Protein AF-A0A835Q7T2-F1 (afdb_monomer_lite)

Secondary structure (DSSP, 8-state):
-----EEPTTT--EE-TT-SEEEE-TTS-EEEESSHHHHHHHHTT--GGG-TTSHHHHHHTT-S---S------S------GGGGGTTTS--------S-----PPP-PPP----------

Structure (mmCIF, N/CA/C/O backbone):
data_AF-A0A835Q7T2-F1
#
_entry.id   AF-A0A835Q7T2-F1
#
loop_
_atom_site.group_PDB
_atom_site.id
_atom_site.type_symbol
_atom_site.label_atom_id
_atom_site.label_alt_id
_atom_site.label_comp_id
_atom_site.label_asym_id
_atom_site.label_entity_id
_atom_site.label_seq_id
_atom_site.pdbx_PDB_ins_code
_atom_site.Cartn_x
_atom_site.Cartn_y
_atom_site.Cartn_z
_atom_site.occupancy
_atom_site.B_iso_or_equiv
_atom_site.auth_seq_id
_atom_site.auth_comp_id
_atom_site.auth_asym_id
_atom_site.auth_atom_id
_atom_site.pdbx_PDB_model_num
ATOM 1 N N . MET A 1 1 ? -6.163 -24.315 11.183 1.00 66.75 1 MET A N 1
ATOM 2 C CA . MET A 1 1 ? -6.735 -23.189 10.407 1.00 66.75 1 MET A CA 1
ATOM 3 C C . MET A 1 1 ? -5.592 -22.471 9.699 1.00 66.75 1 MET A C 1
ATOM 5 O O . MET A 1 1 ? -4.687 -22.009 10.379 1.00 66.75 1 MET A O 1
ATOM 9 N N . VAL A 1 2 ? -5.568 -22.438 8.363 1.00 75.06 2 VAL A N 1
ATOM 10 C CA . VAL A 1 2 ? -4.494 -21.768 7.602 1.00 75.06 2 VAL A CA 1
ATOM 11 C C . VAL A 1 2 ? -4.802 -20.273 7.515 1.00 75.06 2 VAL A C 1
ATOM 13 O O . VAL A 1 2 ? -5.817 -19.879 6.941 1.00 75.06 2 VAL A O 1
ATOM 16 N N . LEU A 1 3 ? -3.939 -19.436 8.095 1.00 83.50 3 LEU A N 1
ATOM 17 C CA . LEU A 1 3 ? -4.095 -17.982 8.066 1.00 83.50 3 LEU A CA 1
ATOM 18 C C . LEU A 1 3 ? -3.573 -17.429 6.734 1.00 83.50 3 LEU A C 1
ATOM 20 O O . LEU A 1 3 ? -2.366 -17.346 6.507 1.00 83.50 3 LEU A O 1
ATOM 24 N N . LYS A 1 4 ? -4.494 -17.032 5.850 1.00 86.06 4 LYS A N 1
ATOM 25 C CA . LYS A 1 4 ? -4.160 -16.317 4.611 1.00 86.06 4 LYS A CA 1
ATOM 26 C C . LYS A 1 4 ? -3.584 -14.944 4.964 1.00 86.06 4 LYS A C 1
ATOM 28 O O . LYS A 1 4 ? -4.219 -14.165 5.672 1.00 86.06 4 LYS A O 1
ATOM 33 N N . THR A 1 5 ? -2.366 -14.674 4.500 1.00 91.75 5 THR A N 1
ATOM 34 C CA . THR A 1 5 ? -1.688 -13.385 4.681 1.00 91.75 5 THR A CA 1
ATOM 35 C C . THR A 1 5 ? -1.693 -12.614 3.373 1.00 91.75 5 THR A C 1
ATOM 37 O O . THR A 1 5 ? -1.279 -13.124 2.336 1.00 91.75 5 THR A O 1
ATOM 40 N N . GLU A 1 6 ? -2.147 -11.368 3.440 1.00 92.50 6 GLU A N 1
ATOM 41 C CA . GLU A 1 6 ? -2.195 -10.465 2.292 1.00 92.50 6 GLU A CA 1
ATOM 42 C C . GLU A 1 6 ? -0.924 -9.614 2.237 1.00 92.50 6 GLU A C 1
ATOM 44 O O . GLU A 1 6 ? -0.258 -9.403 3.250 1.00 92.50 6 GLU A O 1
ATOM 49 N N . LEU A 1 7 ? -0.573 -9.079 1.070 1.00 94.19 7 LEU A N 1
ATOM 50 C CA . LEU A 1 7 ? 0.571 -8.174 0.936 1.00 94.19 7 LEU A CA 1
ATOM 51 C C . LEU A 1 7 ? 0.117 -6.720 0.819 1.00 94.19 7 LEU A C 1
ATOM 53 O O . LEU A 1 7 ? -0.799 -6.376 0.073 1.00 94.19 7 LEU A O 1
ATOM 57 N N . CYS A 1 8 ? 0.812 -5.832 1.526 1.00 94.69 8 CYS A N 1
ATOM 58 C CA . CYS A 1 8 ? 0.636 -4.395 1.379 1.00 94.69 8 CYS A CA 1
ATOM 59 C C . CYS A 1 8 ? 1.084 -3.944 -0.014 1.00 94.69 8 CYS A C 1
ATOM 61 O O . CYS A 1 8 ? 2.247 -4.128 -0.381 1.00 94.69 8 CYS A O 1
ATOM 63 N N . ARG A 1 9 ? 0.210 -3.251 -0.752 1.00 93.81 9 ARG A N 1
ATOM 64 C CA . ARG A 1 9 ? 0.517 -2.783 -2.115 1.00 93.81 9 ARG A CA 1
ATOM 65 C C . ARG A 1 9 ? 1.657 -1.760 -2.162 1.00 93.81 9 ARG A C 1
ATOM 67 O O . ARG A 1 9 ? 2.373 -1.696 -3.154 1.00 93.81 9 ARG A O 1
ATOM 74 N N . PHE A 1 10 ? 1.810 -0.943 -1.117 1.00 95.12 10 PHE A N 1
ATOM 75 C CA . PHE A 1 10 ? 2.810 0.131 -1.085 1.00 95.12 10 PHE A CA 1
ATOM 76 C C . PHE A 1 10 ? 4.169 -0.340 -0.556 1.00 95.12 10 PHE A C 1
ATOM 78 O O . PHE A 1 10 ? 5.197 -0.114 -1.187 1.00 95.12 10 PHE A O 1
ATOM 85 N N . SER A 1 11 ? 4.185 -0.983 0.616 1.00 92.69 11 SER A N 1
ATOM 86 C CA . SER A 1 11 ? 5.429 -1.365 1.295 1.00 92.69 11 SER A CA 1
ATOM 87 C C . SER A 1 11 ? 5.929 -2.764 0.937 1.00 92.69 11 SER A C 1
ATOM 89 O O . SER A 1 11 ? 7.119 -3.021 1.101 1.00 92.69 11 SER A O 1
ATOM 91 N N . GLY A 1 12 ? 5.050 -3.659 0.473 1.00 92.19 12 GLY A N 1
ATOM 92 C CA . GLY A 1 12 ? 5.357 -5.080 0.277 1.00 92.19 12 GLY A CA 1
ATOM 93 C C . GLY A 1 12 ? 5.408 -5.904 1.571 1.00 92.19 12 GLY A C 1
ATOM 94 O O . GLY A 1 12 ? 5.859 -7.042 1.542 1.00 92.19 12 GLY A O 1
ATOM 95 N N . ALA A 1 13 ? 4.970 -5.348 2.706 1.00 92.56 13 ALA A N 1
ATOM 96 C CA . ALA A 1 13 ? 4.907 -6.064 3.983 1.00 92.56 13 ALA A CA 1
ATOM 97 C C . ALA A 1 13 ? 3.718 -7.042 4.039 1.00 92.56 13 ALA A C 1
ATOM 99 O O . ALA A 1 13 ? 2.657 -6.746 3.484 1.00 92.56 13 ALA A O 1
ATOM 100 N N . LYS A 1 14 ? 3.877 -8.163 4.754 1.00 93.62 14 LYS A N 1
ATOM 101 C CA . LYS A 1 14 ? 2.795 -9.122 5.035 1.00 93.62 14 LYS A CA 1
ATOM 102 C C . LYS A 1 14 ? 1.789 -8.525 6.026 1.00 93.62 14 LYS A C 1
ATOM 104 O O . LYS A 1 14 ? 2.179 -7.913 7.019 1.00 93.62 14 LYS A O 1
ATOM 109 N N . ILE A 1 15 ? 0.504 -8.706 5.748 1.00 95.19 15 ILE A N 1
ATOM 110 C CA . ILE A 1 15 ? -0.639 -8.248 6.534 1.00 95.19 15 ILE A CA 1
ATOM 111 C C . ILE A 1 15 ? -1.380 -9.487 7.031 1.00 95.19 15 ILE A C 1
ATOM 113 O O . ILE A 1 15 ? -1.873 -10.296 6.245 1.00 95.19 15 ILE A O 1
ATOM 117 N N . TYR A 1 16 ? -1.447 -9.619 8.350 1.00 92.75 16 TYR A N 1
ATOM 118 C CA . TYR A 1 16 ? -2.231 -10.649 9.022 1.00 92.75 16 TYR A CA 1
ATOM 119 C C . TYR A 1 16 ? -3.709 -10.239 9.107 1.00 92.75 16 TYR A C 1
ATOM 121 O O . TYR A 1 16 ? -4.010 -9.039 9.099 1.00 92.75 16 TYR A O 1
ATOM 129 N N . PRO A 1 17 ? -4.643 -11.204 9.194 1.00 93.06 17 PRO A N 1
ATOM 130 C CA . PRO A 1 17 ? -6.060 -10.895 9.364 1.00 93.06 17 PRO A CA 1
ATOM 131 C C . PRO A 1 17 ? -6.291 -9.998 10.592 1.00 93.06 17 PRO A C 1
ATOM 133 O O . PRO A 1 17 ? -5.603 -10.115 11.604 1.00 93.06 17 PRO A O 1
ATOM 136 N N . GLY A 1 18 ? -7.232 -9.055 10.480 1.00 91.00 18 GLY A N 1
ATOM 137 C CA . GLY A 1 18 ? -7.507 -8.058 11.525 1.00 91.00 18 GLY A CA 1
ATOM 138 C C . GLY A 1 18 ? -6.503 -6.897 11.597 1.00 91.00 18 GLY A C 1
ATOM 139 O O . GLY A 1 18 ? -6.604 -6.055 12.490 1.00 91.00 18 GLY A O 1
ATOM 140 N N . LYS A 1 19 ? -5.535 -6.817 10.674 1.00 91.56 19 LYS A N 1
ATOM 141 C CA . LYS A 1 19 ? -4.601 -5.688 10.552 1.00 91.56 19 LYS A CA 1
ATOM 142 C C . LYS A 1 19 ? -4.714 -4.999 9.193 1.00 91.56 19 LYS A C 1
ATOM 144 O O . LYS A 1 19 ? -5.144 -5.580 8.202 1.00 91.56 19 LYS A O 1
ATOM 149 N N . GLY A 1 20 ? -4.251 -3.751 9.156 1.00 93.19 20 GLY A N 1
ATOM 150 C CA . GLY A 1 20 ? -4.195 -2.942 7.945 1.00 93.19 20 GLY A CA 1
ATOM 151 C C . GLY A 1 20 ? -5.490 -2.199 7.627 1.00 93.19 20 GLY A C 1
ATOM 152 O O . GLY A 1 20 ? -6.434 -2.167 8.410 1.00 93.19 20 GLY A O 1
ATOM 153 N N . ILE A 1 21 ? -5.496 -1.538 6.471 1.00 94.06 21 ILE A N 1
ATOM 154 C CA . ILE A 1 21 ? -6.597 -0.710 5.978 1.00 94.06 21 ILE A CA 1
ATOM 155 C C . ILE A 1 21 ? -6.864 -1.109 4.529 1.00 94.06 21 ILE A C 1
ATOM 157 O O . ILE A 1 21 ? -5.934 -1.165 3.719 1.00 94.06 21 ILE A O 1
ATOM 161 N N . ARG A 1 22 ? -8.134 -1.351 4.199 1.00 94.25 22 ARG A N 1
ATOM 162 C CA . ARG A 1 22 ? -8.591 -1.606 2.833 1.00 94.25 22 ARG A CA 1
ATOM 163 C C . ARG A 1 22 ? -9.145 -0.313 2.241 1.00 94.25 22 ARG A C 1
ATOM 165 O O . ARG A 1 22 ? -10.034 0.302 2.818 1.00 94.25 22 ARG A O 1
ATOM 172 N N . PHE A 1 23 ? -8.606 0.101 1.104 1.00 95.06 23 PHE A N 1
ATOM 173 C CA . PHE A 1 23 ? -9.070 1.260 0.350 1.00 95.06 23 PHE A CA 1
ATOM 174 C C . PHE A 1 23 ? -9.569 0.796 -1.015 1.00 95.06 23 PHE A C 1
ATOM 176 O O . PHE A 1 23 ? -8.832 0.135 -1.742 1.00 95.06 23 PHE A O 1
ATOM 183 N N . VAL A 1 24 ? -10.807 1.138 -1.357 1.00 95.19 24 VAL A N 1
ATOM 184 C CA . VAL A 1 24 ? -11.399 0.835 -2.663 1.00 95.19 24 VAL A CA 1
ATOM 185 C C . VAL A 1 24 ? -11.429 2.126 -3.468 1.00 95.19 24 VAL A C 1
ATOM 187 O O . VAL A 1 24 ? -11.944 3.141 -3.000 1.00 95.19 24 VAL A O 1
ATOM 190 N N . ARG A 1 25 ? -10.824 2.106 -4.654 1.00 94.50 25 ARG A N 1
ATOM 191 C CA . ARG A 1 25 ? -10.905 3.214 -5.613 1.00 94.50 25 ARG A CA 1
ATOM 192 C C . ARG A 1 25 ? -12.174 3.057 -6.462 1.00 94.50 25 ARG A C 1
ATOM 194 O O . ARG A 1 25 ? -12.648 1.940 -6.626 1.00 94.50 25 ARG A O 1
ATOM 201 N N . GLY A 1 26 ? -12.681 4.155 -7.032 1.00 95.44 26 GLY A N 1
ATOM 202 C CA . GLY A 1 26 ? -13.834 4.144 -7.948 1.00 95.44 26 GLY A CA 1
ATOM 203 C C . GLY A 1 26 ? -13.707 3.142 -9.102 1.00 95.44 26 GLY A C 1
ATOM 204 O O . GLY A 1 26 ? -14.691 2.522 -9.475 1.00 95.44 26 GLY A O 1
ATOM 205 N N . ASP A 1 27 ? -12.483 2.863 -9.556 1.00 95.50 27 ASP A N 1
ATOM 206 C CA . ASP A 1 27 ? -12.180 1.853 -10.582 1.00 95.50 27 ASP A CA 1
ATOM 207 C C . ASP A 1 27 ? -12.331 0.394 -10.089 1.00 95.50 27 ASP A C 1
ATOM 209 O O . ASP A 1 27 ? -11.721 -0.517 -10.647 1.00 95.50 27 ASP A O 1
ATOM 213 N N . SER A 1 28 ? -13.051 0.149 -8.987 1.00 93.81 28 SER A N 1
ATOM 214 C CA . SER A 1 28 ? -13.182 -1.133 -8.264 1.00 93.81 28 SER A CA 1
ATOM 215 C C . SER A 1 28 ? -11.871 -1.752 -7.747 1.00 93.81 28 SER A C 1
ATOM 217 O O . SER A 1 28 ? -11.864 -2.830 -7.151 1.00 93.81 28 SER A O 1
ATOM 219 N N . GLN A 1 29 ? 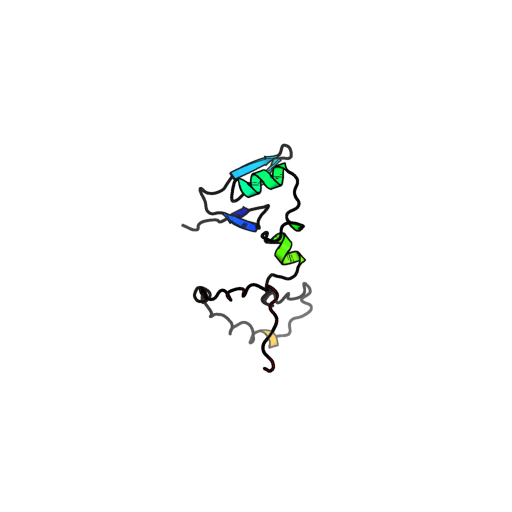-10.738 -1.064 -7.909 1.00 94.44 29 GLN A N 1
ATOM 220 C CA . GLN A 1 29 ? -9.446 -1.562 -7.453 1.00 94.44 29 GLN A CA 1
ATOM 221 C C . GLN A 1 29 ? -9.328 -1.503 -5.930 1.00 94.44 29 GLN A C 1
ATOM 223 O O . GLN A 1 29 ? -9.450 -0.440 -5.312 1.00 94.44 29 GLN A O 1
ATOM 228 N N . VAL A 1 30 ? -9.022 -2.657 -5.335 1.00 94.50 30 VAL A N 1
ATOM 229 C CA . VAL A 1 30 ? -8.820 -2.811 -3.894 1.00 94.50 30 VAL A CA 1
ATOM 230 C C . VAL A 1 30 ? -7.338 -2.700 -3.552 1.00 94.50 30 VAL A C 1
ATOM 232 O O . VAL A 1 30 ? -6.501 -3.486 -3.997 1.00 94.50 30 VAL A O 1
ATOM 235 N N . PHE A 1 31 ? -7.013 -1.735 -2.702 1.00 94.81 31 PHE A N 1
ATOM 236 C CA . PHE A 1 31 ? -5.679 -1.501 -2.173 1.00 94.81 31 PHE A CA 1
ATOM 237 C C . PHE A 1 31 ? -5.628 -1.890 -0.697 1.00 94.81 31 PHE A C 1
ATOM 239 O O . PHE A 1 31 ? -6.373 -1.356 0.125 1.00 94.81 31 PHE A O 1
ATOM 246 N N . LEU A 1 32 ? -4.720 -2.802 -0.352 1.00 95.12 32 LEU A N 1
ATOM 247 C CA . LEU A 1 32 ? -4.427 -3.162 1.033 1.00 95.12 32 LEU A CA 1
ATOM 248 C C . LEU A 1 32 ? -3.176 -2.427 1.514 1.00 95.12 32 LEU A C 1
ATOM 250 O O . LEU A 1 32 ? -2.116 -2.483 0.879 1.00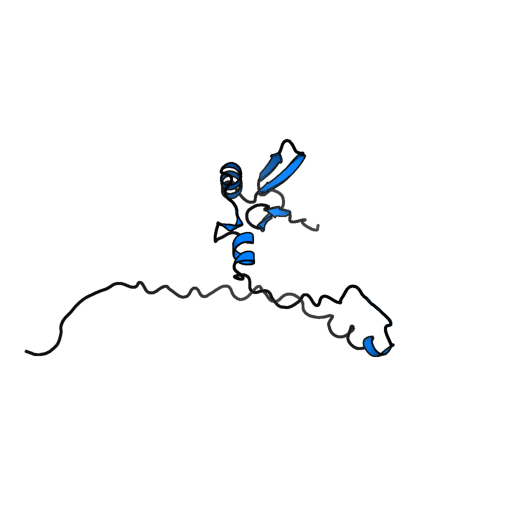 95.12 32 LEU A O 1
ATOM 254 N N . PHE A 1 33 ? -3.298 -1.752 2.654 1.00 96.38 33 PHE A N 1
ATOM 255 C CA . PHE A 1 33 ? -2.209 -1.037 3.311 1.00 96.38 33 PHE A CA 1
ATOM 256 C C . PHE A 1 33 ? -1.936 -1.620 4.694 1.00 96.38 33 PHE A C 1
ATOM 258 O O . PHE A 1 33 ? -2.861 -1.831 5.468 1.00 96.38 33 PHE A O 1
ATOM 265 N N . ALA A 1 34 ? -0.661 -1.813 5.040 1.00 94.88 34 ALA A N 1
ATOM 266 C CA . ALA A 1 34 ? -0.276 -2.313 6.361 1.00 94.88 34 ALA A CA 1
ATOM 267 C C . ALA A 1 34 ? -0.487 -1.276 7.481 1.00 94.88 34 ALA A C 1
ATOM 269 O O . ALA A 1 34 ? -0.831 -1.643 8.599 1.00 94.88 34 ALA A O 1
ATOM 270 N N . SER A 1 35 ? -0.292 0.021 7.201 1.00 93.69 35 SER A N 1
ATOM 271 C CA . SER A 1 35 ? -0.485 1.095 8.186 1.00 93.69 35 SER A CA 1
ATOM 272 C C . SER A 1 35 ? -0.970 2.406 7.565 1.00 93.69 35 SER A C 1
ATOM 274 O O . SER A 1 35 ? -0.909 2.604 6.344 1.00 93.69 35 SER A O 1
ATOM 276 N N . SER A 1 36 ? -1.388 3.340 8.424 1.00 94.81 36 SER A N 1
ATOM 277 C CA . SER A 1 36 ? -1.776 4.708 8.054 1.00 94.81 36 SER A CA 1
ATOM 278 C C . SER A 1 36 ? -0.665 5.472 7.323 1.00 94.81 36 SER A C 1
ATOM 280 O O . SER A 1 36 ? -0.959 6.245 6.411 1.00 94.81 36 SER A O 1
ATOM 282 N N . LYS A 1 37 ? 0.614 5.199 7.630 1.00 94.50 37 LYS A N 1
ATOM 283 C CA . LYS A 1 37 ? 1.777 5.765 6.917 1.00 94.50 37 LYS A CA 1
ATOM 284 C C . LYS A 1 37 ? 1.727 5.439 5.423 1.00 94.50 37 LYS A C 1
ATOM 286 O O . LYS A 1 37 ? 1.914 6.325 4.592 1.00 94.50 37 LYS A O 1
ATOM 291 N N . CYS A 1 38 ? 1.430 4.183 5.085 1.00 95.50 38 CYS A N 1
ATOM 292 C CA . CYS A 1 38 ? 1.335 3.728 3.696 1.00 95.50 38 CYS A CA 1
ATOM 293 C C . CYS A 1 38 ? 0.143 4.374 2.977 1.00 95.50 38 CYS A C 1
ATOM 295 O O . CYS A 1 38 ? 0.289 4.839 1.848 1.00 95.50 38 CYS A O 1
ATOM 297 N N . LYS A 1 39 ? -1.009 4.461 3.659 1.00 95.44 39 LYS A N 1
ATOM 298 C CA . LYS A 1 39 ? -2.210 5.129 3.135 1.00 95.44 39 LYS A CA 1
ATOM 299 C C . LYS A 1 39 ? -1.928 6.603 2.815 1.00 95.44 39 LYS A C 1
ATOM 301 O O . LYS A 1 39 ? -2.245 7.071 1.726 1.00 95.44 39 LYS A O 1
ATOM 306 N N . ARG A 1 40 ? -1.280 7.330 3.734 1.00 96.31 40 ARG A N 1
ATOM 307 C CA . ARG A 1 40 ? -0.938 8.750 3.550 1.00 96.31 40 ARG A CA 1
ATOM 308 C C . ARG A 1 40 ? -0.025 8.971 2.345 1.00 96.31 40 ARG A C 1
ATOM 310 O O . ARG A 1 40 ? -0.309 9.825 1.517 1.00 96.31 40 ARG A O 1
ATOM 317 N N . TYR A 1 41 ? 1.039 8.181 2.205 1.00 96.19 41 TYR A N 1
ATOM 318 C CA . TYR A 1 41 ? 1.936 8.304 1.051 1.00 96.19 41 TYR A CA 1
ATOM 319 C C . TYR A 1 41 ? 1.253 8.001 -0.284 1.00 96.19 41 TYR A C 1
ATOM 321 O O . TYR A 1 41 ? 1.564 8.652 -1.281 1.00 96.19 41 TYR A O 1
ATOM 329 N N . PHE A 1 42 ? 0.305 7.063 -0.294 1.00 95.06 42 PHE A N 1
ATOM 330 C CA . PHE A 1 42 ? -0.494 6.763 -1.476 1.00 95.06 42 PHE A CA 1
ATOM 331 C C . PHE A 1 42 ? -1.382 7.943 -1.894 1.00 95.06 42 PHE A C 1
ATOM 333 O O . PHE A 1 42 ? -1.391 8.303 -3.070 1.00 95.06 42 PHE A O 1
ATOM 340 N N . HIS A 1 43 ? -2.067 8.597 -0.948 1.00 93.94 43 HIS A N 1
ATOM 341 C CA . HIS A 1 43 ? -2.857 9.800 -1.248 1.00 93.94 43 HIS A CA 1
ATOM 342 C C . HIS A 1 43 ? -1.983 10.979 -1.688 1.00 93.94 43 HIS A C 1
ATOM 344 O O . HIS A 1 43 ? -2.351 11.693 -2.618 1.00 93.94 43 HIS A O 1
ATOM 350 N N . ASN A 1 44 ? -0.783 11.109 -1.117 1.00 96.06 44 ASN A N 1
ATOM 351 C CA . ASN A 1 44 ? 0.211 12.102 -1.532 1.00 96.06 44 ASN A CA 1
ATOM 352 C C . ASN A 1 44 ? 0.885 11.762 -2.877 1.00 96.06 44 ASN A C 1
ATOM 354 O O . ASN A 1 44 ? 1.813 12.455 -3.288 1.00 96.06 44 ASN A O 1
ATOM 358 N N . ARG A 1 45 ? 0.459 10.683 -3.553 1.00 94.00 45 ARG A N 1
ATOM 359 C CA . ARG A 1 45 ? 0.965 10.234 -4.863 1.00 94.00 45 ARG A CA 1
ATOM 360 C C . ARG A 1 45 ? 2.480 9.996 -4.892 1.00 94.00 45 ARG A C 1
ATOM 362 O O . ARG A 1 45 ? 3.114 10.079 -5.946 1.00 94.00 45 ARG A O 1
ATOM 369 N N . LEU A 1 46 ? 3.071 9.656 -3.747 1.00 96.06 46 LEU A N 1
ATOM 370 C CA . LEU A 1 46 ? 4.482 9.299 -3.680 1.00 96.06 46 LEU A CA 1
ATOM 371 C C . LEU A 1 46 ? 4.696 7.917 -4.293 1.00 96.06 46 LEU A C 1
ATOM 373 O O . LEU A 1 46 ? 3.960 6.970 -4.023 1.00 96.06 46 LEU A O 1
ATOM 377 N N . LYS A 1 47 ? 5.733 7.790 -5.120 1.00 94.19 47 LYS A N 1
ATOM 378 C CA . LYS A 1 47 ? 6.068 6.521 -5.770 1.00 94.19 47 LYS A CA 1
ATOM 379 C C . LYS A 1 47 ? 6.906 5.663 -4.812 1.00 94.19 47 LYS A C 1
ATOM 381 O O . LYS A 1 47 ? 7.961 6.135 -4.391 1.00 94.19 47 LYS A O 1
ATOM 386 N N . PRO A 1 48 ? 6.523 4.405 -4.512 1.00 95.00 48 PRO A N 1
ATOM 387 C CA . PRO A 1 48 ? 7.277 3.544 -3.592 1.00 95.00 48 PRO A CA 1
ATOM 388 C C . PRO A 1 48 ? 8.713 3.288 -4.081 1.00 95.00 48 PRO A C 1
ATOM 390 O O . PRO A 1 48 ? 9.630 3.237 -3.275 1.00 95.00 48 PRO A O 1
ATOM 393 N N . ALA A 1 49 ? 8.927 3.282 -5.401 1.00 93.12 49 ALA A N 1
ATOM 394 C CA . ALA A 1 49 ? 10.236 3.220 -6.061 1.00 93.12 49 ALA A CA 1
ATOM 395 C C . ALA A 1 49 ? 11.243 4.303 -5.627 1.00 93.12 49 ALA A C 1
ATOM 397 O O . ALA A 1 49 ? 12.438 4.129 -5.820 1.00 93.12 49 ALA A O 1
ATOM 398 N N . LYS A 1 50 ? 10.785 5.426 -5.055 1.00 93.38 50 LYS A N 1
ATOM 399 C CA . LYS A 1 50 ? 11.660 6.498 -4.551 1.00 93.38 50 LYS A CA 1
ATOM 400 C C . LYS A 1 50 ? 11.943 6.388 -3.047 1.00 93.38 50 LYS A C 1
ATOM 402 O O . LYS A 1 50 ? 12.824 7.077 -2.548 1.00 93.38 50 LYS A O 1
ATOM 407 N N . LEU A 1 51 ? 11.197 5.561 -2.306 1.00 94.12 51 LEU A N 1
ATOM 408 C CA . LEU A 1 51 ? 11.308 5.459 -0.848 1.00 94.12 51 LEU A CA 1
ATOM 409 C C . LEU A 1 51 ? 12.174 4.263 -0.453 1.00 94.12 51 LEU A C 1
ATOM 411 O O . LEU A 1 51 ? 11.765 3.114 -0.623 1.00 94.12 51 LEU A O 1
ATOM 415 N N . THR A 1 52 ? 13.317 4.550 0.170 1.00 92.69 52 THR A N 1
ATOM 416 C CA . THR A 1 52 ? 14.386 3.579 0.455 1.00 92.69 52 THR A CA 1
ATOM 417 C C . THR A 1 52 ? 13.971 2.365 1.287 1.00 92.69 52 THR A C 1
ATOM 419 O O . THR A 1 52 ? 14.498 1.272 1.096 1.00 92.69 52 THR A O 1
ATOM 422 N N . TRP A 1 53 ? 13.014 2.546 2.198 1.00 90.44 53 TRP A N 1
ATOM 423 C CA . TRP A 1 53 ? 12.547 1.514 3.128 1.00 90.44 53 TRP A CA 1
ATOM 424 C C . TRP A 1 53 ? 11.536 0.532 2.516 1.00 90.44 53 TRP A C 1
ATOM 426 O O . TRP A 1 53 ? 11.190 -0.462 3.152 1.00 90.44 53 TRP A O 1
ATOM 436 N N . THR A 1 54 ? 11.013 0.806 1.317 1.00 94.69 54 THR A N 1
ATOM 437 C CA . THR A 1 54 ? 10.011 -0.066 0.689 1.00 94.69 54 THR A CA 1
ATOM 438 C C . THR A 1 54 ? 10.665 -1.268 0.013 1.00 94.69 54 THR A C 1
ATOM 440 O O . THR A 1 54 ? 11.779 -1.178 -0.506 1.00 94.69 54 THR A O 1
ATOM 443 N N . ALA A 1 55 ? 9.945 -2.391 -0.055 1.00 91.81 55 ALA A N 1
ATOM 444 C CA . ALA A 1 55 ? 10.425 -3.567 -0.781 1.00 91.81 55 ALA A CA 1
ATOM 445 C C . ALA A 1 55 ? 10.642 -3.276 -2.278 1.00 91.81 55 ALA A C 1
ATOM 447 O O . ALA A 1 55 ? 11.565 -3.804 -2.885 1.00 91.81 55 ALA A O 1
ATOM 448 N N . VAL A 1 56 ? 9.826 -2.400 -2.877 1.00 92.69 56 VAL A N 1
ATOM 449 C CA . VAL A 1 56 ? 9.951 -2.020 -4.296 1.00 92.69 56 VAL A CA 1
ATOM 450 C C . VAL A 1 56 ? 11.284 -1.327 -4.569 1.00 92.69 56 VAL A C 1
ATOM 452 O O . VAL A 1 56 ? 11.976 -1.687 -5.519 1.00 92.69 56 VAL A O 1
ATOM 455 N N . TYR A 1 57 ? 11.662 -0.363 -3.726 1.00 93.62 57 TYR A N 1
ATOM 456 C CA . TYR A 1 57 ? 12.943 0.323 -3.861 1.00 93.62 57 TYR A CA 1
ATOM 457 C C . TYR A 1 57 ? 14.114 -0.655 -3.740 1.00 93.62 57 TYR A C 1
ATOM 459 O O . TYR A 1 57 ? 15.031 -0.621 -4.560 1.00 93.62 57 TYR A O 1
ATOM 467 N N . ARG A 1 58 ? 14.082 -1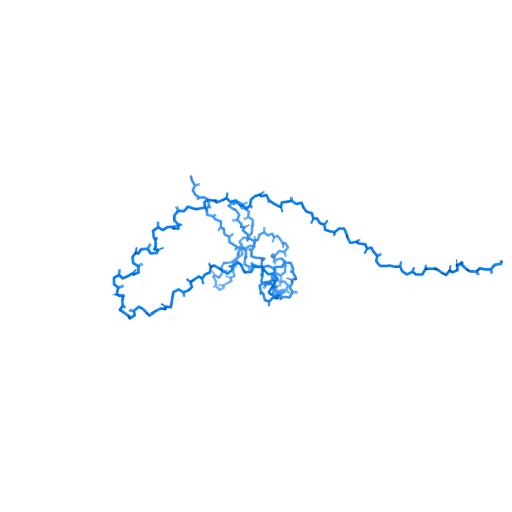.542 -2.736 1.00 92.94 58 ARG A N 1
ATOM 468 C CA . ARG A 1 58 ? 15.173 -2.495 -2.481 1.00 92.94 58 ARG A CA 1
ATOM 469 C C . ARG A 1 58 ? 15.385 -3.452 -3.656 1.00 92.94 58 ARG A C 1
ATOM 471 O O . ARG A 1 58 ? 16.533 -3.619 -4.066 1.00 92.94 58 ARG A O 1
ATOM 478 N N . LYS A 1 59 ? 14.299 -3.928 -4.277 1.00 90.50 59 LYS A N 1
ATOM 479 C CA . LYS A 1 59 ? 14.338 -4.741 -5.504 1.00 90.50 59 LYS A CA 1
ATOM 480 C C . LYS A 1 59 ? 14.980 -4.004 -6.677 1.00 90.50 59 LYS A C 1
ATOM 482 O O . LYS A 1 59 ? 15.873 -4.535 -7.324 1.00 90.50 59 LYS A O 1
ATOM 487 N N . GLN A 1 60 ? 14.567 -2.763 -6.938 1.00 90.56 60 GLN A N 1
ATOM 488 C CA . GLN A 1 60 ? 15.108 -1.972 -8.054 1.00 90.56 60 GLN A CA 1
ATOM 489 C C . GLN A 1 60 ? 16.600 -1.660 -7.893 1.00 90.56 60 GLN A C 1
ATOM 491 O O . GLN A 1 60 ? 17.333 -1.620 -8.875 1.00 90.56 60 GLN A O 1
ATOM 496 N N . HIS A 1 61 ? 17.048 -1.468 -6.654 1.00 92.88 61 HIS A N 1
ATOM 497 C CA . HIS A 1 61 ? 18.437 -1.134 -6.339 1.00 92.88 61 HIS A CA 1
AT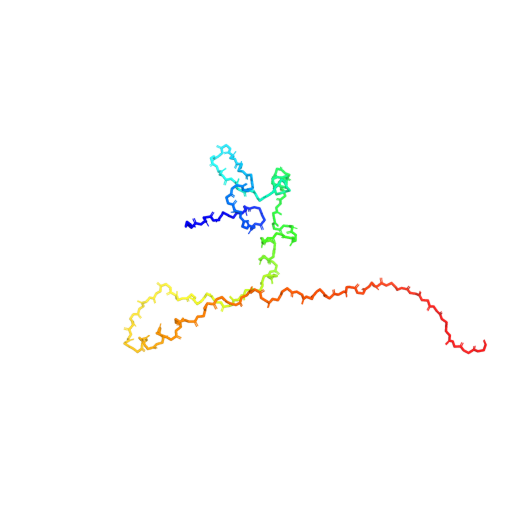OM 498 C C . HIS A 1 61 ? 19.280 -2.369 -5.994 1.00 92.88 61 HIS A C 1
ATOM 500 O O . HIS A 1 61 ? 20.373 -2.206 -5.456 1.00 92.88 61 HIS A O 1
ATOM 506 N N . LYS A 1 62 ? 18.777 -3.586 -6.263 1.00 88.19 62 LYS A N 1
ATOM 507 C CA . LYS A 1 62 ? 19.474 -4.862 -6.014 1.00 88.19 62 LYS A CA 1
ATOM 508 C C . LYS A 1 62 ? 19.995 -4.996 -4.570 1.00 88.19 62 LYS A C 1
ATOM 510 O O . LYS A 1 62 ? 21.041 -5.582 -4.325 1.00 88.19 62 LYS A O 1
ATOM 515 N N . LYS A 1 63 ? 19.270 -4.414 -3.604 1.00 85.06 63 LYS A N 1
ATOM 516 C CA . LYS A 1 63 ? 19.581 -4.476 -2.159 1.00 85.06 63 LYS A CA 1
ATOM 517 C C . LYS A 1 63 ? 18.927 -5.668 -1.462 1.00 85.06 63 LYS A C 1
ATOM 519 O O . LYS A 1 63 ? 19.098 -5.853 -0.256 1.00 85.06 63 LYS A O 1
ATOM 524 N N . ASP A 1 64 ? 18.098 -6.411 -2.182 1.00 78.25 64 ASP A N 1
ATOM 525 C CA . ASP A 1 64 ? 17.629 -7.716 -1.752 1.00 78.25 64 ASP A CA 1
ATOM 526 C C . ASP A 1 64 ? 18.662 -8.744 -2.215 1.00 78.25 64 ASP A C 1
ATOM 528 O O . ASP A 1 64 ? 19.008 -8.779 -3.394 1.00 78.25 64 ASP A O 1
ATOM 532 N N . ILE A 1 65 ? 19.184 -9.541 -1.278 1.00 71.50 65 ILE A N 1
ATOM 533 C CA . ILE A 1 65 ? 19.986 -10.721 -1.603 1.00 71.50 65 ILE A CA 1
ATOM 534 C C . ILE A 1 65 ? 19.020 -11.665 -2.313 1.00 71.50 65 ILE A C 1
ATOM 536 O O . ILE A 1 65 ? 18.140 -12.252 -1.683 1.00 71.50 65 ILE A O 1
ATOM 540 N N . HIS A 1 66 ? 19.100 -11.706 -3.638 1.00 59.84 66 HIS A N 1
ATOM 541 C CA . HIS A 1 66 ? 18.425 -12.723 -4.416 1.00 59.84 66 HIS A CA 1
ATOM 542 C C . HIS A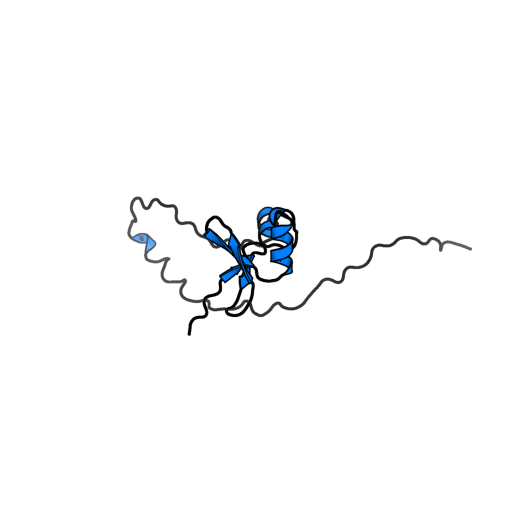 1 66 ? 19.180 -14.023 -4.144 1.00 59.84 66 HIS A C 1
ATOM 544 O O . HIS A 1 66 ? 20.271 -14.226 -4.659 1.00 59.84 66 HIS A O 1
ATOM 550 N N . ASP A 1 67 ? 18.632 -14.866 -3.268 1.00 50.22 67 ASP A N 1
ATOM 551 C CA . ASP A 1 67 ? 19.050 -16.260 -3.203 1.00 50.22 67 ASP A CA 1
ATOM 552 C C . ASP A 1 67 ? 18.708 -16.855 -4.579 1.00 50.22 67 ASP A C 1
ATOM 554 O O . ASP A 1 67 ? 17.534 -16.985 -4.936 1.00 50.22 67 ASP A O 1
ATOM 558 N N . GLU A 1 68 ? 19.745 -17.121 -5.372 1.00 53.28 68 GLU A N 1
ATOM 559 C CA . GLU A 1 68 ? 19.748 -17.768 -6.687 1.00 53.28 68 GLU A CA 1
ATOM 560 C C . GLU A 1 68 ? 19.079 -19.155 -6.608 1.00 53.28 68 GLU A C 1
ATOM 562 O O . GLU A 1 68 ? 19.733 -20.189 -6.601 1.00 53.28 68 GLU A O 1
ATOM 567 N N . THR A 1 69 ? 17.757 -19.206 -6.454 1.00 51.62 69 THR A N 1
ATOM 568 C CA . THR A 1 69 ? 16.969 -20.448 -6.381 1.00 51.62 69 THR A CA 1
ATOM 569 C C . THR A 1 69 ? 15.603 -20.245 -7.026 1.00 51.62 69 THR A C 1
ATOM 571 O O . THR A 1 69 ? 14.546 -20.500 -6.461 1.00 51.62 69 THR A O 1
ATOM 574 N N . ALA A 1 70 ? 15.623 -19.784 -8.269 1.00 47.88 70 ALA A N 1
ATOM 575 C CA . ALA A 1 70 ? 14.577 -20.130 -9.213 1.00 47.88 70 ALA A CA 1
ATOM 576 C C . ALA A 1 70 ? 15.280 -20.724 -10.426 1.00 47.88 70 ALA A C 1
ATOM 578 O O . ALA A 1 70 ? 15.583 -20.031 -11.393 1.00 47.88 70 ALA A O 1
ATOM 579 N N . THR A 1 71 ? 15.587 -22.015 -10.340 1.00 54.22 71 THR A N 1
ATOM 580 C CA . THR A 1 71 ? 15.799 -22.872 -11.503 1.00 54.22 71 THR A CA 1
ATOM 581 C C . THR A 1 71 ? 14.564 -22.737 -12.389 1.00 54.22 71 THR A C 1
ATOM 583 O O . THR A 1 71 ? 13.555 -23.416 -12.208 1.00 54.22 71 THR A O 1
ATOM 586 N N . VAL A 1 72 ? 14.614 -21.792 -13.324 1.00 50.78 72 VAL A N 1
ATOM 587 C CA . VAL A 1 72 ? 13.669 -21.719 -14.428 1.00 50.78 72 VAL A CA 1
ATOM 588 C C . VAL A 1 72 ? 14.044 -22.872 -15.344 1.00 50.78 72 VAL A C 1
ATOM 590 O O . VAL A 1 72 ? 14.988 -22.774 -16.124 1.00 50.78 72 VAL A O 1
ATOM 593 N N . LEU A 1 73 ? 13.327 -23.989 -15.229 1.00 59.91 73 LEU A N 1
ATOM 594 C CA . LEU A 1 73 ? 13.264 -24.914 -16.349 1.00 59.91 73 LEU A CA 1
ATOM 595 C C . LEU A 1 73 ? 12.639 -24.140 -17.523 1.00 59.91 73 LEU A C 1
ATOM 597 O O . LEU A 1 73 ? 11.578 -23.529 -17.344 1.00 59.91 73 LEU A O 1
ATOM 601 N N . PRO A 1 74 ? 13.299 -24.088 -18.692 1.00 48.06 74 PRO A N 1
ATOM 602 C CA . PRO A 1 74 ? 12.781 -23.365 -19.843 1.00 48.06 74 PRO A CA 1
ATOM 603 C C . PRO A 1 74 ? 11.445 -23.979 -20.296 1.00 48.06 74 PRO A C 1
ATOM 605 O O . PRO A 1 74 ? 11.252 -25.189 -20.167 1.00 48.06 74 PRO A O 1
ATOM 608 N N . PRO A 1 75 ? 10.527 -23.183 -20.875 1.00 64.12 75 PRO A N 1
ATOM 609 C CA . PRO A 1 75 ? 9.171 -23.607 -21.248 1.00 64.12 75 PRO A CA 1
ATOM 610 C C . PRO A 1 75 ? 9.109 -24.600 -22.429 1.00 64.12 75 PRO A C 1
ATOM 612 O O . PRO A 1 75 ? 8.072 -24.727 -23.075 1.00 64.12 75 PRO A O 1
ATOM 615 N N . TYR A 1 76 ? 10.199 -25.304 -22.743 1.00 53.59 76 TYR A N 1
ATOM 616 C CA . TYR A 1 76 ? 10.304 -26.149 -23.923 1.00 53.59 76 TYR A CA 1
ATOM 617 C C . TYR A 1 76 ? 10.923 -27.515 -23.627 1.00 53.59 76 TYR A C 1
ATOM 619 O O . TYR A 1 76 ? 12.113 -27.753 -23.821 1.00 53.59 76 TYR A O 1
ATOM 627 N N . THR A 1 77 ? 10.090 -28.452 -23.193 1.00 51.25 77 THR A N 1
ATOM 628 C CA . THR A 1 77 ? 10.428 -29.874 -23.139 1.00 51.25 77 THR A CA 1
ATOM 629 C C . THR A 1 77 ? 10.362 -30.484 -24.547 1.00 51.25 77 THR A C 1
ATOM 631 O O . THR A 1 77 ? 9.376 -31.117 -24.921 1.00 51.25 77 THR A O 1
ATOM 634 N N . ARG A 1 78 ? 11.418 -30.346 -25.365 1.00 55.34 78 ARG A N 1
ATOM 635 C CA . ARG A 1 78 ? 11.615 -31.266 -26.506 1.00 55.34 78 ARG A CA 1
ATOM 636 C C . ARG A 1 78 ? 12.444 -32.463 -26.042 1.00 55.34 78 ARG A C 1
ATOM 638 O O . ARG A 1 78 ? 13.658 -32.378 -25.954 1.00 55.34 78 ARG A O 1
ATOM 645 N N . LYS A 1 79 ? 11.726 -33.572 -25.833 1.00 47.03 79 LYS A N 1
ATOM 646 C CA . LYS A 1 79 ? 12.196 -34.964 -25.706 1.00 47.03 79 LYS A CA 1
ATOM 647 C C . LYS A 1 79 ? 13.089 -35.248 -24.492 1.00 47.03 79 LYS A C 1
ATOM 649 O O . LYS A 1 79 ? 14.304 -35.147 -24.554 1.00 47.03 79 LYS A O 1
ATOM 654 N N . LEU A 1 80 ? 12.455 -35.688 -23.407 1.00 48.31 80 LEU A N 1
ATOM 655 C CA . LEU A 1 80 ? 13.142 -36.334 -22.290 1.00 48.31 80 LEU A CA 1
ATOM 656 C C . LEU A 1 80 ? 13.615 -37.726 -22.734 1.00 48.31 80 LEU A C 1
ATOM 658 O O . LEU A 1 80 ? 12.790 -38.557 -23.115 1.00 48.31 80 LEU A O 1
ATOM 662 N N . THR A 1 81 ? 14.920 -37.983 -22.679 1.00 52.88 81 THR A N 1
ATOM 663 C CA . THR A 1 81 ? 15.454 -39.349 -22.586 1.00 52.88 81 THR A CA 1
ATOM 664 C C . THR A 1 81 ? 15.533 -39.752 -21.116 1.00 52.88 81 THR A C 1
ATOM 666 O O . THR A 1 81 ? 15.741 -38.917 -20.243 1.00 52.88 81 THR A O 1
ATOM 669 N N . GLU A 1 82 ? 15.368 -41.043 -20.849 1.00 53.44 82 GLU A N 1
ATOM 670 C CA . GLU A 1 82 ? 15.127 -41.691 -19.548 1.00 53.44 82 GLU A CA 1
ATOM 671 C C . GLU A 1 82 ? 16.166 -41.432 -18.428 1.00 53.44 82 GLU A C 1
ATOM 673 O O . GLU A 1 82 ? 15.941 -41.799 -17.276 1.00 53.44 82 GLU A O 1
ATOM 678 N N . VAL A 1 83 ? 17.270 -40.744 -18.727 1.00 52.81 83 VAL A N 1
ATOM 679 C CA . VAL A 1 83 ? 18.405 -40.516 -17.815 1.00 52.81 83 VAL A CA 1
ATOM 680 C C . VAL A 1 83 ? 18.102 -39.500 -16.696 1.00 52.81 83 VAL A C 1
ATOM 682 O O . VAL A 1 83 ? 18.722 -39.552 -15.636 1.00 52.81 83 VAL A O 1
ATOM 685 N N . ASP A 1 84 ? 17.091 -38.639 -16.843 1.00 48.34 84 ASP A N 1
ATOM 686 C CA . ASP A 1 84 ? 16.838 -37.546 -15.883 1.00 48.34 84 ASP A CA 1
ATOM 687 C C . ASP A 1 84 ? 15.996 -37.940 -14.653 1.00 48.34 84 ASP A C 1
ATOM 689 O O . ASP A 1 84 ? 15.749 -37.122 -13.764 1.00 48.34 84 ASP A O 1
ATOM 693 N N . ARG A 1 85 ? 15.572 -39.207 -14.541 1.00 44.19 85 ARG A N 1
ATOM 694 C CA . ARG A 1 85 ? 14.736 -39.673 -13.415 1.00 44.19 85 ARG A CA 1
ATOM 695 C C . ARG A 1 85 ? 15.491 -39.846 -12.093 1.00 44.19 85 ARG A C 1
ATOM 697 O O . ARG A 1 85 ? 14.854 -39.926 -11.045 1.00 44.19 85 ARG A O 1
ATOM 704 N N . TRP A 1 86 ? 16.824 -39.893 -12.116 1.00 39.06 86 TRP A N 1
ATOM 705 C CA . TRP A 1 86 ? 17.631 -40.138 -10.914 1.00 39.06 86 TRP A CA 1
ATOM 706 C C . TRP A 1 86 ? 17.973 -38.863 -10.119 1.00 39.06 86 TRP A C 1
ATOM 708 O O . TRP A 1 86 ? 18.229 -38.938 -8.918 1.00 39.06 86 TRP A O 1
ATOM 718 N N . CYS A 1 87 ? 17.901 -37.673 -10.729 1.00 44.88 87 CYS A N 1
ATOM 719 C CA . CYS A 1 87 ? 18.248 -36.419 -10.045 1.00 44.88 87 CYS A CA 1
ATOM 720 C C . CYS A 1 87 ? 17.111 -35.806 -9.208 1.00 44.88 87 CYS A C 1
ATOM 722 O O . CYS A 1 87 ? 17.386 -35.059 -8.271 1.00 44.88 87 CYS A O 1
ATOM 724 N N . THR A 1 88 ? 15.841 -36.120 -9.477 1.00 48.66 88 THR A N 1
ATOM 725 C CA . THR A 1 88 ? 14.700 -35.472 -8.797 1.00 48.66 88 THR A CA 1
ATOM 726 C C . THR A 1 88 ? 14.313 -36.083 -7.449 1.00 48.66 88 THR A C 1
ATOM 728 O O . THR A 1 88 ? 13.463 -35.521 -6.765 1.00 48.66 88 THR A O 1
ATOM 731 N N . LEU A 1 89 ? 14.917 -37.200 -7.025 1.00 45.84 89 LEU A N 1
ATOM 732 C CA . LEU A 1 89 ? 14.503 -37.892 -5.794 1.00 45.84 89 LEU A CA 1
ATOM 733 C C . LEU A 1 89 ? 15.339 -37.557 -4.543 1.00 45.84 89 LEU A C 1
ATOM 735 O O . LEU A 1 89 ? 15.043 -38.074 -3.471 1.00 45.84 89 LEU A O 1
ATOM 739 N N . LYS A 1 90 ? 16.374 -36.706 -4.639 1.00 37.09 90 LYS A N 1
ATOM 740 C CA . LYS A 1 90 ? 17.315 -36.449 -3.523 1.00 37.09 90 LYS A CA 1
ATOM 741 C C . LYS A 1 90 ? 17.192 -35.073 -2.857 1.00 37.09 90 LYS A C 1
ATOM 743 O O . LYS A 1 90 ? 18.051 -34.695 -2.068 1.00 37.09 90 LYS A O 1
ATOM 748 N N . SER A 1 91 ? 16.127 -34.328 -3.146 1.00 35.94 91 SER A N 1
ATOM 749 C CA . SER A 1 91 ? 15.917 -32.971 -2.608 1.00 35.94 91 SER A CA 1
ATOM 750 C C . SER A 1 91 ? 14.669 -32.842 -1.727 1.00 35.94 91 SER A C 1
ATOM 752 O O . SER A 1 91 ? 14.246 -31.732 -1.416 1.00 35.94 91 SER A O 1
ATOM 754 N N . SER A 1 92 ? 14.086 -33.959 -1.287 1.00 37.00 92 SER A N 1
ATOM 755 C CA . SER A 1 92 ? 13.079 -33.983 -0.223 1.00 37.00 92 SER A CA 1
ATOM 756 C C . SER A 1 92 ? 13.773 -33.971 1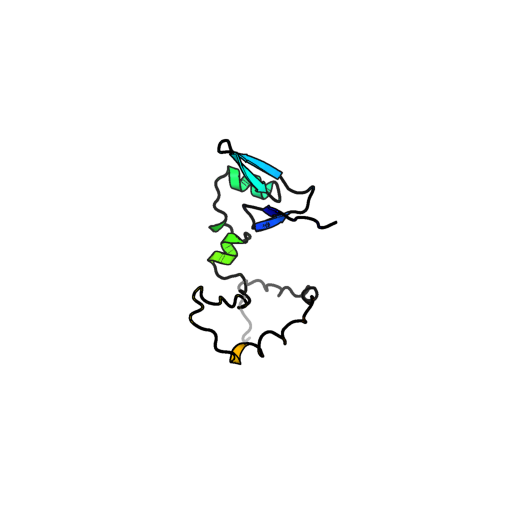.141 1.00 37.00 92 SER A C 1
ATOM 758 O O . SER A 1 92 ? 14.031 -35.021 1.726 1.00 37.00 92 SER A O 1
ATOM 760 N N . GLY A 1 93 ? 14.125 -32.787 1.635 1.00 41.84 93 GLY A N 1
ATOM 761 C CA . GLY A 1 93 ? 14.607 -32.647 3.008 1.00 41.84 93 GLY A CA 1
ATOM 762 C C . GLY A 1 93 ? 15.451 -31.405 3.233 1.00 41.84 93 GLY A C 1
ATOM 763 O O . GLY A 1 93 ? 16.677 -31.479 3.170 1.00 41.84 93 GLY A O 1
ATOM 764 N N . LYS A 1 94 ? 14.793 -30.278 3.524 1.00 31.06 94 LYS A N 1
ATOM 765 C CA . LYS A 1 94 ? 15.307 -29.265 4.458 1.00 31.06 94 LYS A CA 1
ATOM 766 C C . LYS A 1 94 ? 14.210 -28.266 4.814 1.00 31.06 94 LYS A C 1
ATOM 768 O O . LYS A 1 94 ? 14.002 -27.259 4.144 1.00 31.06 94 LYS A O 1
ATOM 773 N N . GLU A 1 95 ? 13.509 -28.621 5.883 1.00 35.94 95 GLU A N 1
ATOM 774 C CA . GLU A 1 95 ? 12.782 -27.715 6.761 1.00 35.94 95 GLU A CA 1
ATOM 775 C C . GLU A 1 95 ? 13.694 -26.591 7.282 1.00 35.94 95 GLU A C 1
ATOM 777 O O . GLU A 1 95 ? 14.854 -26.803 7.639 1.00 35.94 95 GLU A O 1
ATOM 782 N N . ASP A 1 96 ? 13.127 -25.387 7.295 1.00 39.31 96 ASP A N 1
ATOM 783 C CA . ASP A 1 96 ? 13.198 -24.386 8.359 1.00 39.31 96 ASP A CA 1
ATOM 784 C C . ASP A 1 96 ? 14.467 -24.325 9.229 1.00 39.31 96 ASP A C 1
ATOM 786 O O . ASP A 1 96 ? 14.505 -24.785 10.366 1.00 39.31 96 ASP A O 1
ATOM 790 N N . GLN A 1 97 ? 15.462 -23.564 8.766 1.00 32.47 97 GLN A N 1
ATOM 791 C CA . GLN A 1 97 ? 16.391 -22.854 9.653 1.00 32.47 97 GLN A CA 1
ATOM 792 C C . GLN A 1 97 ? 16.699 -21.451 9.116 1.00 32.47 97 GLN A C 1
ATOM 794 O O . GLN A 1 97 ? 17.735 -21.194 8.508 1.00 32.47 97 GLN A O 1
ATOM 799 N N . ARG A 1 98 ? 15.805 -20.490 9.366 1.00 40.44 98 ARG A N 1
ATOM 800 C CA . ARG A 1 98 ? 16.138 -19.055 9.255 1.00 40.44 98 ARG A CA 1
ATOM 801 C C . ARG A 1 98 ? 15.515 -18.256 10.401 1.00 40.44 98 ARG A C 1
ATOM 803 O O . ARG A 1 98 ? 14.969 -17.182 10.183 1.00 40.44 98 ARG A O 1
ATOM 810 N N . SER A 1 99 ? 15.583 -18.789 11.627 1.00 37.34 99 SER A N 1
ATOM 811 C CA . SER A 1 99 ? 15.208 -18.058 12.852 1.00 37.34 99 SER A CA 1
ATOM 812 C C . SER A 1 99 ? 16.396 -17.642 13.727 1.00 37.34 99 SER A C 1
ATOM 814 O O . SER A 1 99 ? 16.185 -16.981 14.737 1.00 37.34 99 SER A O 1
ATOM 816 N N . LEU A 1 100 ? 17.643 -17.945 13.356 1.00 44.56 100 LEU A N 1
ATOM 817 C CA . LEU A 1 100 ? 18.818 -17.549 14.137 1.00 44.56 100 LEU A CA 1
ATOM 818 C C . LEU A 1 100 ? 19.801 -16.764 13.271 1.00 44.56 100 LEU A C 1
ATOM 820 O O . LEU A 1 100 ? 20.701 -17.324 12.657 1.00 44.56 100 LEU A O 1
ATOM 824 N N . ARG A 1 101 ? 19.567 -15.452 13.195 1.00 40.38 101 ARG A N 1
ATOM 825 C CA . ARG A 1 101 ? 20.584 -14.386 13.084 1.00 40.38 101 ARG A CA 1
ATOM 826 C C . ARG A 1 101 ? 19.897 -13.028 13.293 1.00 40.38 101 ARG A C 1
ATOM 828 O O . ARG A 1 101 ? 19.963 -12.113 12.479 1.00 40.38 101 ARG A O 1
ATOM 835 N N . PHE A 1 102 ? 19.176 -12.937 14.411 1.00 38.66 102 PHE A N 1
ATOM 836 C CA . PHE A 1 102 ? 19.059 -11.685 15.151 1.00 38.66 102 PHE A CA 1
ATOM 837 C C . PHE A 1 102 ? 20.426 -11.429 15.796 1.00 38.66 102 PHE A C 1
ATOM 839 O O . PHE A 1 102 ? 20.973 -12.334 16.416 1.00 38.66 102 PHE A O 1
ATOM 846 N N . GLY A 1 103 ? 20.955 -10.215 15.657 1.00 36.47 103 GLY A N 1
ATOM 847 C CA . GLY A 1 103 ? 22.124 -9.764 16.413 1.00 36.47 103 GLY A CA 1
ATOM 848 C C . GLY A 1 103 ? 23.381 -9.581 15.573 1.00 36.47 103 GLY A C 1
ATOM 849 O O . GLY A 1 103 ? 24.187 -10.490 15.447 1.00 36.47 103 GLY A O 1
ATOM 850 N N . MET A 1 104 ? 23.536 -8.383 15.014 1.00 34.41 104 MET A N 1
ATOM 851 C CA . MET A 1 104 ? 24.706 -7.515 15.215 1.00 34.41 104 MET A CA 1
ATOM 852 C C . MET A 1 104 ? 24.559 -6.333 14.260 1.00 34.41 104 MET A C 1
ATOM 854 O O . MET A 1 104 ? 24.780 -6.438 13.055 1.00 34.41 104 MET A O 1
ATOM 858 N N . GLN A 1 105 ? 24.115 -5.203 14.807 1.00 37.25 105 GLN A N 1
ATOM 859 C CA . GLN A 1 105 ? 24.336 -3.923 14.151 1.00 37.25 105 GLN A CA 1
ATOM 860 C C . GLN A 1 105 ? 25.830 -3.595 14.269 1.00 37.25 105 GLN A C 1
ATOM 862 O O . GLN A 1 105 ? 26.348 -3.669 15.382 1.00 37.25 105 GLN A O 1
ATOM 867 N N . PRO A 1 106 ? 26.527 -3.208 13.191 1.00 38.12 106 PRO A N 1
ATOM 868 C CA . PRO A 1 106 ? 27.774 -2.483 13.343 1.00 38.12 106 PRO A CA 1
ATOM 869 C C . PRO A 1 106 ? 27.447 -1.050 13.779 1.00 38.12 106 PRO A C 1
ATOM 871 O O . PRO A 1 106 ? 26.773 -0.295 13.071 1.00 38.12 106 PRO A O 1
ATOM 874 N N . GLU A 1 107 ? 27.898 -0.719 14.984 1.00 43.31 107 GLU A N 1
ATOM 875 C CA . GLU A 1 107 ? 27.926 0.622 15.552 1.00 43.31 107 GLU A CA 1
ATOM 876 C C . GLU A 1 107 ? 28.622 1.575 14.568 1.00 43.31 107 GLU A C 1
ATOM 878 O O . GLU A 1 107 ? 29.763 1.364 14.156 1.00 43.31 107 GLU A O 1
ATOM 883 N N . LYS A 1 108 ? 27.902 2.607 14.121 1.00 39.81 108 LYS A N 1
ATOM 884 C CA . LYS A 1 108 ? 28.475 3.663 13.287 1.00 39.81 108 LYS A CA 1
ATOM 885 C C . LYS A 1 108 ? 29.360 4.539 14.167 1.00 39.81 108 LYS A C 1
ATOM 887 O O . LYS A 1 108 ? 28.836 5.301 14.972 1.00 39.81 108 LYS A O 1
ATOM 892 N N . GLN A 1 109 ? 30.672 4.481 13.963 1.00 44.47 109 GLN A N 1
ATOM 893 C CA . GLN A 1 109 ? 31.577 5.511 14.468 1.00 44.47 109 GLN A CA 1
ATOM 894 C C . GLN A 1 109 ? 31.246 6.858 13.796 1.00 44.47 109 GLN A C 1
ATOM 896 O O . GLN A 1 109 ? 31.142 6.908 12.564 1.00 44.47 109 GLN A O 1
ATOM 901 N N . PRO A 1 110 ? 31.044 7.948 14.555 1.00 38.12 110 PRO A N 1
ATOM 902 C CA . PRO A 1 110 ? 30.867 9.267 13.973 1.00 38.12 110 PRO A CA 1
ATOM 903 C C . PRO A 1 110 ? 32.201 9.805 13.443 1.00 38.12 110 PRO A C 1
ATOM 905 O O . PRO A 1 110 ? 33.210 9.849 14.140 1.00 38.12 110 PRO A O 1
ATOM 908 N N . CYS A 1 111 ? 32.174 10.251 12.192 1.00 41.72 111 CYS A N 1
ATOM 909 C CA . CYS A 1 111 ? 33.180 11.117 11.603 1.00 41.72 111 CYS A CA 1
ATOM 910 C C . CYS A 1 111 ? 33.023 12.552 12.144 1.00 41.72 111 CYS A C 1
ATOM 912 O O . CYS A 1 111 ? 31.970 13.167 11.976 1.00 41.72 111 CYS A O 1
ATOM 914 N N . GLY A 1 112 ? 34.081 13.083 12.751 1.00 34.12 112 GLY A N 1
ATOM 915 C CA . GLY A 1 112 ? 34.266 14.498 13.095 1.00 34.12 112 GLY A CA 1
ATOM 916 C C . GLY A 1 112 ? 35.691 14.664 13.629 1.00 34.12 112 GLY A C 1
ATOM 917 O O . GLY A 1 112 ? 36.029 14.080 14.646 1.00 34.12 112 GLY A O 1
ATOM 918 N N . SER A 1 113 ? 36.637 15.119 12.808 1.00 44.97 113 SER A N 1
ATOM 919 C CA . SER A 1 113 ? 37.029 16.526 12.622 1.00 44.97 113 SER A CA 1
ATOM 920 C C . SER A 1 113 ? 37.800 17.120 13.813 1.00 44.97 113 SER A C 1
ATOM 922 O O . SER A 1 113 ? 37.223 17.348 14.868 1.00 44.97 113 SER A O 1
ATOM 924 N N . SER A 1 114 ? 39.074 17.437 13.533 1.00 42.62 114 SER A N 1
ATOM 925 C CA . SER A 1 114 ? 39.975 18.408 14.184 1.00 42.62 114 SER A CA 1
ATOM 926 C C . SER A 1 114 ? 40.327 18.224 15.664 1.00 42.62 114 SER A C 1
ATOM 928 O O . SER A 1 114 ? 39.491 18.458 16.525 1.00 42.62 114 SER A O 1
ATOM 930 N N . LEU A 1 115 ? 41.616 18.025 15.962 1.00 46.47 115 LEU A N 1
ATOM 931 C CA . LEU A 1 115 ? 42.419 19.073 16.604 1.00 46.47 115 LEU A CA 1
ATOM 932 C C . LEU A 1 115 ? 43.914 18.730 16.601 1.00 46.47 115 LEU A C 1
ATOM 934 O O . LEU A 1 115 ? 44.343 17.588 16.712 1.00 46.47 115 LEU A O 1
ATOM 938 N N . SER A 1 116 ? 44.654 19.798 16.374 1.00 48.12 116 SER A N 1
ATOM 939 C CA . SER A 1 116 ? 46.086 19.992 16.269 1.00 48.12 116 SER A CA 1
ATOM 940 C C . SER A 1 116 ? 46.885 19.669 17.537 1.00 48.12 116 SER A C 1
ATOM 942 O O . SER A 1 116 ? 46.351 19.677 18.638 1.00 48.12 116 SER A O 1
ATOM 944 N N . GLN A 1 117 ? 48.204 19.567 17.316 1.00 48.72 117 GLN A N 1
ATOM 945 C CA . GLN A 1 117 ? 49.319 19.760 18.255 1.00 48.72 117 GLN A CA 1
ATOM 946 C C . GLN A 1 117 ? 49.640 18.620 19.223 1.00 48.72 117 GLN A C 1
ATOM 948 O O . GLN A 1 117 ? 48.940 18.401 20.198 1.00 48.72 117 GLN A O 1
ATOM 953 N N . LEU A 1 118 ? 50.799 17.992 18.988 1.00 46.16 118 LEU A N 1
ATOM 954 C CA . LEU A 1 118 ? 51.852 17.790 19.992 1.00 46.16 118 LEU A CA 1
ATOM 955 C C . LEU A 1 118 ? 53.143 17.337 19.280 1.00 46.16 118 LEU A C 1
ATOM 957 O O . LEU A 1 118 ? 53.383 16.152 19.066 1.00 46.16 118 LEU A O 1
ATOM 961 N N . GLN A 1 119 ? 53.974 18.309 18.903 1.00 46.59 119 GLN A N 1
ATOM 962 C CA . GLN A 1 119 ? 55.412 18.132 18.714 1.00 46.59 119 GLN A CA 1
ATOM 963 C C . GLN A 1 119 ? 56.127 19.330 19.346 1.00 46.59 119 GLN A C 1
ATOM 965 O O . GLN A 1 119 ? 55.861 20.463 18.969 1.00 46.59 119 GLN A O 1
ATOM 970 N N . ALA A 1 120 ? 57.048 18.992 20.249 1.00 41.25 120 ALA A N 1
ATOM 971 C CA . ALA A 1 120 ? 58.289 19.688 20.577 1.00 41.25 120 ALA A CA 1
ATOM 972 C C . ALA A 1 120 ? 58.222 21.085 21.239 1.00 41.25 120 ALA A C 1
ATOM 974 O O . ALA A 1 120 ? 57.920 22.077 20.585 1.00 41.25 120 ALA A O 1
ATOM 975 N N . PHE A 1 121 ? 58.713 21.093 22.489 1.00 38.50 121 PHE A N 1
ATOM 976 C CA . PHE A 1 121 ? 59.121 22.212 23.355 1.00 38.50 121 PHE A CA 1
ATOM 977 C C . PHE A 1 121 ? 58.027 23.021 24.058 1.00 38.50 121 PHE A C 1
ATOM 979 O O . PHE A 1 121 ? 57.129 23.574 23.392 1.00 38.50 121 PHE A O 1
#

Organism: Vanilla planifolia (NCBI:txid51239)

Foldseek 3Di:
DDFDWDAAPQQRDTHTPPAFDWDADPVRDIGTHRDPVSVVCVVVVHHSCVPCNGPNVCVVVVVDPPPPPDPPPDPDPDDDDPVPPVPPPPPPDDDDDDPPDDDDDDDDDDDDDDDDDDDDD

Sequence (121 aa):
MVLKTELCRFSGAKIYPGKGIRFVRGDSQVFLFASSKCKRYFHNRLKPAKLTWTAVYRKQHKKDIHDETATVLPPYTRKLTEVDRWCTLKSSGKEDQRSLRFGMQPEKQPCGSSLSQLQAF

InterPro domains:
  IPR000988 Large ribosomal subunit protein eL24-related, N-terminal [PF01246] (3-67)
  IPR000988 Large ribosomal subunit protein eL24-related, N-terminal [cd00472] (3-54)
  IPR011017 TRASH domain [SM00746] (8-46)
  IPR023442 Large ribosomal subunit protein eL24, conserved site [PS01073] (10-27)
  IPR038630 Ribosomal protein L24e/L24 superfamily [G3DSA:2.30.170.20] (3-64)
  IPR056366 Large ribosomal subunit protein eL24 [PTHR10792] (4-70)

pLDDT: mean 70.21, std 24.45, range [31.06, 96.38]

Radius of gyration: 24.8 Å; chains: 1; bounding box: 73×64×50 Å